Protein AF-A0A926KXG8-F1 (afdb_monomer_lite)

Organism: NCBI:txid2770274

Radius of gyration: 15.72 Å; chains: 1; bounding box: 42×31×46 Å

Secondary structur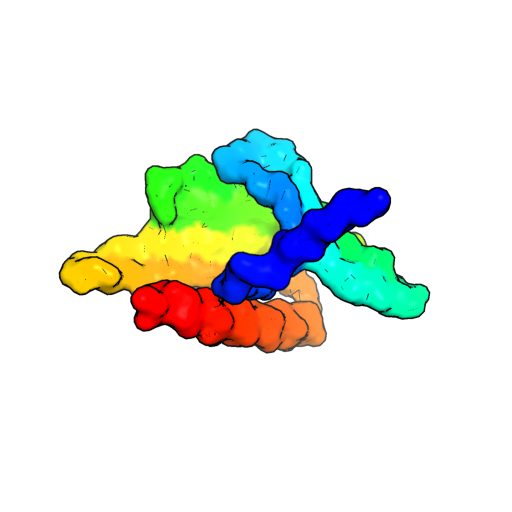e (DSSP, 8-state):
------------PPEE---SSTT-EEEEE---BTTB-SEEEEEEEEEETTTEEEEEEEETTEEEEEEEEEEEEETTEEEEEEEEE---SHHHHHHHHHHHHHHHHHHHHHHT-

Structure (mmCIF, N/CA/C/O backbone):
data_AF-A0A926KXG8-F1
#
_entry.id   AF-A0A926KXG8-F1
#
loop_
_atom_site.group_PDB
_atom_site.id
_atom_site.type_symbol
_atom_site.label_atom_id
_atom_site.label_alt_id
_atom_site.label_comp_id
_atom_site.label_asym_id
_atom_site.label_entity_id
_atom_site.label_seq_id
_atom_site.pdbx_PDB_ins_code
_atom_site.Cartn_x
_atom_site.Cartn_y
_atom_site.Cartn_z
_atom_site.occupancy
_atom_site.B_iso_or_equiv
_atom_site.auth_seq_id
_atom_site.auth_comp_id
_atom_site.auth_asym_id
_atom_site.auth_atom_id
_atom_site.pdbx_PDB_model_num
ATOM 1 N N . MET A 1 1 ? -23.821 20.369 -21.576 1.00 39.91 1 MET A N 1
ATOM 2 C CA . MET A 1 1 ? -22.572 19.665 -21.218 1.00 39.91 1 MET A CA 1
ATOM 3 C C . MET A 1 1 ? -22.443 19.794 -19.711 1.00 39.91 1 MET A C 1
ATOM 5 O O . MET A 1 1 ? -22.436 20.919 -19.232 1.00 39.91 1 MET A O 1
ATOM 9 N N . GLN A 1 2 ? -22.585 18.688 -18.976 1.00 31.53 2 GLN A N 1
ATOM 10 C CA . GLN A 1 2 ? -22.738 18.705 -17.518 1.00 31.53 2 GLN A CA 1
ATOM 11 C C . GLN A 1 2 ? -21.485 19.272 -16.844 1.00 31.53 2 GLN A C 1
ATOM 13 O O . GLN A 1 2 ? -20.360 18.945 -17.214 1.00 31.53 2 GLN A O 1
ATOM 18 N N . THR A 1 3 ? -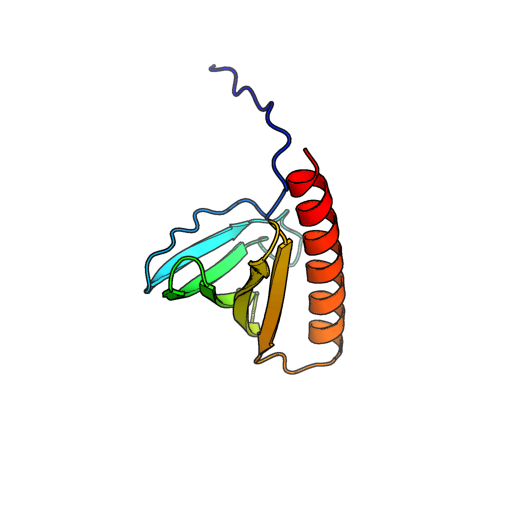21.716 20.145 -15.872 1.00 38.97 3 THR A N 1
ATOM 19 C CA . THR A 1 3 ? -20.729 20.701 -14.952 1.00 38.97 3 THR A CA 1
ATOM 20 C C . THR A 1 3 ? -20.247 19.597 -14.017 1.00 38.97 3 THR A C 1
ATOM 22 O O . THR A 1 3 ? -21.027 19.132 -13.187 1.00 38.97 3 THR A O 1
ATOM 25 N N . SER A 1 4 ? -18.986 19.176 -14.125 1.00 41.00 4 SER A N 1
ATOM 26 C CA . SER A 1 4 ? -18.387 18.334 -13.087 1.00 41.00 4 SER A CA 1
ATOM 27 C C . SER A 1 4 ? -17.848 19.252 -11.996 1.00 41.00 4 SER A C 1
ATOM 29 O O . SER A 1 4 ? -16.821 19.908 -12.165 1.00 41.00 4 SER A O 1
ATOM 31 N N . GLY A 1 5 ? -18.617 19.380 -10.916 1.00 37.81 5 GLY A N 1
ATOM 32 C CA . GLY A 1 5 ? -18.180 20.049 -9.702 1.00 37.81 5 GLY A CA 1
ATOM 33 C C . GLY A 1 5 ? -17.111 19.204 -9.025 1.00 37.81 5 GLY A C 1
ATOM 34 O O . GLY A 1 5 ? -17.373 18.065 -8.656 1.00 37.81 5 GLY A O 1
ATOM 35 N N . SER A 1 6 ? -15.919 19.763 -8.855 1.00 40.22 6 SER A N 1
ATOM 36 C CA . SER A 1 6 ? -14.888 19.174 -8.008 1.00 40.22 6 SER A CA 1
ATOM 37 C C . SER A 1 6 ? -14.651 20.132 -6.854 1.00 40.22 6 SER A C 1
ATOM 39 O O . SER A 1 6 ? -13.964 21.137 -7.002 1.00 40.22 6 SER A O 1
ATOM 41 N N . ASN A 1 7 ? -15.304 19.860 -5.729 1.00 38.59 7 ASN A N 1
ATOM 42 C CA . ASN A 1 7 ? -15.025 20.533 -4.468 1.00 38.59 7 ASN A CA 1
ATOM 43 C C . ASN A 1 7 ? -15.210 19.533 -3.329 1.00 38.59 7 ASN A C 1
ATOM 45 O O . ASN A 1 7 ? -16.261 19.484 -2.699 1.00 38.59 7 ASN A O 1
ATOM 49 N N . ILE A 1 8 ? -14.180 18.718 -3.105 1.00 38.50 8 ILE A N 1
ATOM 50 C CA . ILE A 1 8 ? -13.874 18.097 -1.815 1.00 38.50 8 ILE A CA 1
ATOM 51 C C . ILE A 1 8 ? -12.342 18.049 -1.752 1.00 38.50 8 ILE A C 1
ATOM 53 O O . ILE A 1 8 ? -11.710 17.485 -2.644 1.00 38.50 8 ILE A O 1
ATOM 57 N N . HIS A 1 9 ? -11.736 18.683 -0.749 1.00 41.41 9 HIS A N 1
ATOM 58 C CA . HIS A 1 9 ? -10.308 18.551 -0.455 1.00 41.41 9 HIS A CA 1
ATOM 59 C C . HIS A 1 9 ? -10.037 17.127 0.055 1.00 41.41 9 HIS A C 1
ATOM 61 O O . HIS A 1 9 ? -9.960 16.887 1.254 1.00 41.41 9 HIS A O 1
ATOM 67 N N . THR A 1 10 ? -9.969 16.150 -0.845 1.00 38.84 10 THR A N 1
ATOM 68 C CA . THR A 1 10 ? -9.550 14.785 -0.520 1.00 38.84 10 THR A CA 1
ATOM 69 C C . THR A 1 10 ? -8.031 14.736 -0.454 1.00 38.84 10 THR A C 1
ATOM 71 O O . THR A 1 10 ? -7.373 15.238 -1.367 1.00 38.84 10 THR A O 1
ATOM 74 N N . VAL A 1 11 ? -7.478 14.105 0.590 1.00 41.75 11 VAL A N 1
ATOM 75 C CA . VAL A 1 11 ? -6.084 13.619 0.628 1.00 41.75 11 VAL A CA 1
ATOM 76 C C . VAL A 1 11 ? -5.826 13.001 -0.731 1.00 41.75 11 VAL A C 1
ATOM 78 O O . VAL A 1 11 ? -6.482 12.013 -1.064 1.00 41.75 11 VAL A O 1
ATOM 81 N N . GLN A 1 12 ? -4.976 13.581 -1.573 1.00 52.22 12 GLN A N 1
ATOM 82 C CA . GLN A 1 12 ? -4.749 12.956 -2.871 1.00 52.22 12 GLN A CA 1
ATOM 83 C C . GLN A 1 12 ? -3.777 11.792 -2.684 1.00 52.22 12 GLN A C 1
ATOM 85 O O . GLN A 1 12 ? -2.590 11.870 -2.993 1.00 52.22 12 GLN A O 1
ATOM 90 N N . ALA A 1 13 ? -4.323 10.670 -2.207 1.00 62.53 13 ALA A N 1
ATOM 91 C CA . ALA A 1 13 ? -3.989 9.406 -2.832 1.00 62.53 13 ALA A CA 1
ATOM 92 C C . ALA A 1 13 ? -4.202 9.577 -4.346 1.00 62.53 13 ALA A C 1
ATOM 94 O O . ALA A 1 13 ? -5.129 10.269 -4.775 1.00 62.53 13 ALA A O 1
ATOM 95 N N . MET A 1 14 ? -3.300 9.010 -5.144 1.00 79.56 14 MET A N 1
ATOM 96 C CA . MET A 1 14 ? -3.412 9.001 -6.605 1.00 79.56 14 MET A CA 1
ATOM 97 C C . MET A 1 14 ? -4.820 8.535 -7.009 1.00 79.56 14 MET A C 1
ATOM 99 O O . MET A 1 14 ? -5.394 7.707 -6.297 1.00 79.56 14 MET A O 1
ATOM 103 N N . ASP A 1 15 ? -5.382 9.047 -8.110 1.00 87.06 15 ASP A N 1
ATOM 104 C CA . ASP A 1 15 ? -6.695 8.578 -8.583 1.00 87.06 15 ASP A CA 1
ATOM 105 C C . ASP A 1 15 ? -6.665 7.053 -8.736 1.00 87.06 15 ASP A C 1
ATOM 107 O O . ASP A 1 15 ? -5.697 6.507 -9.264 1.00 87.06 15 ASP A O 1
ATOM 111 N N . ASN A 1 16 ? -7.669 6.362 -8.199 1.00 92.00 16 ASN A N 1
ATOM 112 C CA . ASN A 1 16 ? -7.693 4.905 -8.169 1.00 92.00 16 ASN A CA 1
ATOM 113 C C . ASN A 1 16 ? -9.107 4.351 -7.995 1.00 92.00 16 ASN A C 1
ATOM 115 O O . ASN A 1 16 ? -10.026 5.034 -7.546 1.00 92.00 16 ASN A O 1
ATOM 119 N N . ASP A 1 17 ? -9.261 3.076 -8.333 1.00 93.00 17 ASP A N 1
ATOM 120 C CA . ASP A 1 17 ? -10.482 2.288 -8.169 1.00 93.00 17 ASP A CA 1
ATOM 121 C C . ASP A 1 17 ? -10.282 1.107 -7.205 1.00 93.00 17 ASP A C 1
ATOM 123 O O . ASP A 1 17 ? -10.850 0.020 -7.385 1.00 93.00 17 ASP A O 1
ATOM 127 N N . PHE A 1 18 ? -9.481 1.331 -6.157 1.00 94.50 18 PHE A N 1
ATOM 128 C CA . PHE A 1 18 ? -9.235 0.356 -5.103 1.00 94.50 18 PHE A CA 1
ATOM 129 C C . PHE A 1 18 ? -10.546 -0.135 -4.476 1.00 94.50 18 PHE A C 1
ATOM 131 O O . PHE A 1 18 ? -11.453 0.637 -4.152 1.00 94.50 18 PHE A O 1
ATOM 138 N N . LYS A 1 19 ? -10.623 -1.446 -4.239 1.00 95.44 19 LYS A N 1
ATOM 139 C CA . LYS A 1 19 ? -11.673 -2.081 -3.437 1.00 95.44 19 LYS A CA 1
ATOM 140 C C . LYS A 1 19 ? -11.011 -3.039 -2.456 1.00 95.44 19 LYS A C 1
ATOM 142 O O . LYS A 1 19 ? -10.149 -3.800 -2.890 1.00 95.44 19 LYS A O 1
ATOM 147 N N . PRO A 1 20 ? -11.423 -3.071 -1.176 1.00 95.81 20 PRO A N 1
ATOM 148 C CA . PRO A 1 20 ? -10.852 -3.964 -0.172 1.00 95.81 20 PRO A CA 1
ATOM 149 C C . PRO A 1 20 ? -11.367 -5.401 -0.369 1.00 95.81 20 PRO A C 1
ATOM 151 O O . PRO A 1 20 ? -12.068 -5.955 0.473 1.00 95.81 20 PRO A O 1
ATOM 154 N N . VAL A 1 21 ? -11.032 -6.007 -1.508 1.00 97.94 21 VAL A N 1
ATOM 155 C CA . VAL A 1 21 ? -11.415 -7.363 -1.905 1.00 97.94 21 VAL A CA 1
ATOM 156 C C . VAL A 1 21 ? -10.162 -8.066 -2.408 1.00 97.94 21 VAL A C 1
ATOM 158 O O . VAL A 1 21 ? -9.563 -7.620 -3.379 1.00 97.94 21 VAL A O 1
ATOM 161 N N . VAL A 1 22 ? -9.762 -9.160 -1.760 1.00 98.50 22 VAL A N 1
ATOM 162 C CA . VAL A 1 22 ? -8.590 -9.948 -2.177 1.00 98.50 22 VAL A CA 1
ATOM 163 C C . VAL A 1 22 ? -8.741 -10.402 -3.634 1.00 98.50 22 VAL A C 1
ATOM 165 O O . VAL A 1 22 ? -9.802 -10.876 -4.037 1.00 98.50 22 VAL A O 1
ATOM 168 N N . GLY A 1 23 ? -7.681 -10.234 -4.422 1.00 98.12 23 GLY A N 1
ATOM 169 C CA . GLY A 1 23 ? -7.642 -10.497 -5.859 1.00 98.12 23 GLY A CA 1
ATOM 170 C C . GLY A 1 23 ? -8.239 -9.386 -6.730 1.00 98.12 23 GLY A C 1
ATOM 171 O O . GLY A 1 23 ? -8.174 -9.485 -7.956 1.00 98.12 23 GLY A O 1
ATOM 172 N N . HIS A 1 24 ? -8.815 -8.324 -6.148 1.00 98.31 24 HIS A N 1
ATOM 173 C CA . HIS A 1 24 ? -9.248 -7.161 -6.925 1.00 98.31 24 HIS A CA 1
ATOM 174 C C . HIS A 1 24 ? -8.029 -6.478 -7.533 1.00 98.31 24 HIS A C 1
ATOM 176 O O . HIS A 1 24 ? -7.108 -6.073 -6.819 1.00 98.31 24 HIS A O 1
ATOM 182 N N . ARG A 1 25 ? -8.045 -6.355 -8.859 1.00 97.88 25 ARG A N 1
ATOM 183 C CA . ARG A 1 25 ? -7.057 -5.588 -9.609 1.00 97.88 25 ARG A CA 1
ATOM 184 C C . ARG A 1 25 ? -7.546 -4.164 -9.755 1.00 97.88 25 ARG A C 1
ATOM 186 O O . ARG A 1 25 ? -8.709 -3.940 -10.090 1.00 97.88 25 ARG A O 1
ATOM 193 N N . PHE A 1 26 ? -6.654 -3.232 -9.494 1.00 95.62 26 PHE A N 1
ATOM 194 C CA . PHE A 1 26 ? -6.933 -1.808 -9.532 1.00 95.62 26 PHE A CA 1
ATOM 195 C C . PHE A 1 26 ? -5.710 -1.081 -10.080 1.00 95.62 26 PHE A C 1
ATOM 197 O O . PHE A 1 26 ? -4.664 -1.697 -10.288 1.00 95.62 26 PHE A O 1
ATOM 204 N N . GLN A 1 27 ? -5.858 0.213 -10.339 1.00 93.56 27 GLN A N 1
ATOM 205 C CA . GLN A 1 27 ? -4.735 1.033 -10.778 1.00 93.56 27 GLN A CA 1
ATOM 206 C C . GLN A 1 27 ? -4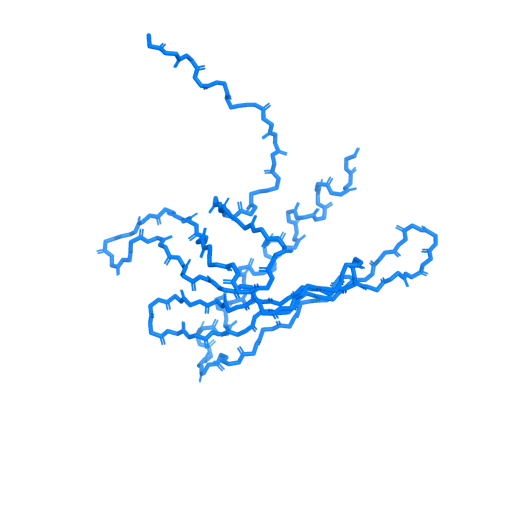.651 2.327 -9.986 1.00 93.56 27 GLN A C 1
ATOM 208 O O . GLN A 1 27 ? -5.642 3.056 -9.903 1.00 93.56 27 GLN A O 1
ATOM 213 N N . PHE A 1 28 ? -3.461 2.663 -9.488 1.00 91.38 28 PHE A N 1
ATOM 214 C CA . PHE A 1 28 ? -3.138 4.061 -9.218 1.00 91.38 28 PHE A CA 1
ATOM 215 C C . PHE A 1 28 ? -2.817 4.786 -10.528 1.00 91.38 28 PHE A C 1
ATOM 217 O O . PHE A 1 28 ? -2.083 4.285 -11.383 1.00 91.38 28 PHE A O 1
ATOM 224 N N . ARG A 1 29 ? -3.362 5.995 -10.673 1.00 89.31 29 ARG A N 1
ATOM 225 C CA . ARG A 1 29 ? -3.217 6.842 -11.857 1.00 89.31 29 ARG A CA 1
ATOM 226 C C . ARG A 1 29 ? -2.549 8.153 -11.483 1.00 89.31 29 ARG A C 1
ATOM 228 O O . ARG A 1 29 ? -2.981 8.874 -10.581 1.00 89.31 29 ARG A O 1
ATOM 235 N N . THR A 1 30 ? -1.488 8.469 -12.207 1.00 85.88 30 THR A N 1
ATOM 236 C CA . THR A 1 30 ? -0.700 9.690 -12.042 1.00 85.88 30 THR A CA 1
ATOM 237 C C . THR A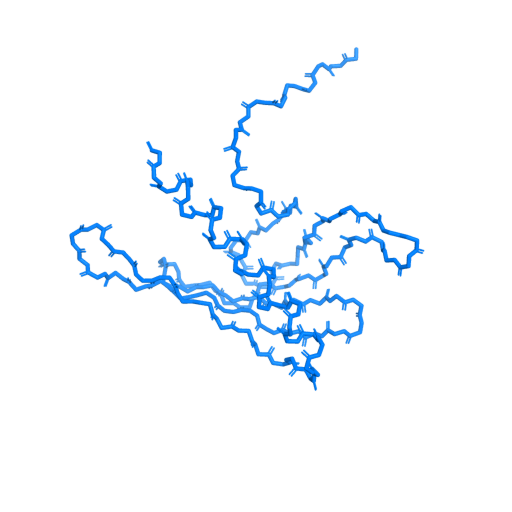 1 30 ? -0.601 10.443 -13.363 1.00 85.88 30 THR A C 1
ATOM 239 O O . THR A 1 30 ? -1.099 9.989 -14.392 1.00 85.88 30 THR A O 1
ATOM 242 N N . GLN A 1 31 ? 0.017 11.624 -13.342 1.00 85.12 31 GLN A N 1
ATOM 243 C CA . GLN A 1 31 ? 0.229 12.381 -14.568 1.00 85.12 31 GLN A CA 1
ATOM 244 C C . GLN A 1 31 ? 1.226 11.622 -15.468 1.00 85.12 31 GLN A C 1
ATOM 246 O O . GLN A 1 31 ? 2.364 11.414 -15.035 1.00 85.12 31 GLN A O 1
ATOM 251 N N . PRO A 1 32 ? 0.849 11.241 -16.703 1.00 86.62 32 PRO A N 1
ATOM 252 C CA . PRO A 1 32 ? 1.768 10.590 -17.630 1.00 86.62 32 PRO A CA 1
ATOM 253 C C . PRO A 1 32 ? 2.966 11.485 -17.956 1.00 86.62 32 PRO A C 1
ATOM 255 O O . PRO A 1 32 ? 2.872 12.716 -17.963 1.00 86.62 32 PRO A O 1
ATOM 258 N N . THR A 1 33 ? 4.086 10.847 -18.280 1.00 85.31 33 THR A N 1
ATOM 259 C CA . THR A 1 33 ? 5.303 11.489 -18.790 1.00 85.31 33 THR A CA 1
ATOM 260 C C . THR A 1 33 ? 5.591 11.001 -20.212 1.00 85.31 33 THR A C 1
ATOM 262 O O . THR A 1 33 ? 4.908 10.118 -20.719 1.00 85.31 33 THR A O 1
ATOM 265 N N . GLU A 1 34 ? 6.623 11.539 -20.864 1.00 89.12 34 GLU A N 1
ATOM 266 C CA . GLU A 1 34 ? 7.073 11.048 -22.180 1.00 89.12 34 GLU A CA 1
ATOM 267 C C . GLU A 1 34 ? 7.475 9.558 -22.161 1.00 89.12 34 GLU A C 1
ATOM 269 O O . GLU A 1 34 ? 7.354 8.874 -23.173 1.00 89.12 34 GLU A O 1
ATOM 274 N N . TRP A 1 35 ? 7.908 9.044 -21.004 1.00 85.31 35 TRP A N 1
ATOM 275 C CA . TRP A 1 35 ? 8.515 7.715 -20.867 1.00 85.31 35 TRP A CA 1
ATOM 276 C C . TRP A 1 35 ? 7.657 6.720 -20.073 1.00 85.31 35 TRP A C 1
ATOM 278 O O . TRP A 1 35 ? 8.045 5.563 -19.928 1.00 85.31 35 TRP A O 1
ATOM 288 N N . TRP A 1 36 ? 6.515 7.157 -19.534 1.00 83.31 36 TRP A N 1
ATOM 289 C CA . TRP A 1 36 ? 5.634 6.338 -18.700 1.00 83.31 36 TRP A CA 1
ATOM 290 C C . TRP A 1 36 ? 4.189 6.829 -18.787 1.00 83.31 36 TRP A C 1
ATOM 292 O O . TRP A 1 36 ? 3.927 8.027 -18.683 1.00 83.31 36 TRP A O 1
ATOM 302 N N . ASP A 1 37 ? 3.260 5.893 -18.943 1.00 86.25 37 ASP A N 1
ATOM 303 C CA . ASP A 1 37 ? 1.826 6.133 -19.135 1.00 86.25 37 ASP A CA 1
ATOM 304 C C . ASP A 1 37 ? 1.088 6.613 -17.874 1.00 86.25 37 ASP A C 1
ATOM 306 O O . ASP A 1 37 ? -0.077 6.998 -17.951 1.00 86.25 37 ASP A O 1
ATOM 310 N N . GLY A 1 38 ? 1.775 6.654 -16.731 1.00 87.38 38 GLY A N 1
ATOM 311 C CA . GLY A 1 38 ? 1.229 7.145 -15.471 1.00 87.38 38 GLY A CA 1
ATOM 312 C C . GLY A 1 38 ? 0.438 6.099 -14.687 1.00 87.38 38 GLY A C 1
ATOM 313 O O . GLY A 1 38 ? -0.101 6.454 -13.634 1.00 87.38 38 GLY A O 1
ATOM 314 N N . PHE A 1 39 ? 0.370 4.850 -15.162 1.00 90.25 39 PHE A N 1
ATOM 315 C CA . PHE A 1 39 ? -0.374 3.768 -14.521 1.00 90.25 39 PHE A CA 1
ATOM 316 C C . PHE A 1 39 ? 0.526 2.855 -13.689 1.00 90.25 39 PHE A C 1
ATOM 318 O O . PHE A 1 39 ? 1.664 2.543 -14.052 1.00 90.25 39 PHE A O 1
ATOM 325 N N . ILE A 1 40 ? -0.013 2.421 -12.554 1.00 91.81 40 ILE A N 1
ATOM 326 C CA . ILE A 1 40 ? 0.574 1.414 -11.673 1.00 91.81 40 ILE A CA 1
ATOM 327 C C . ILE A 1 40 ? -0.452 0.287 -11.589 1.00 91.81 40 ILE A C 1
ATOM 329 O O . ILE A 1 40 ? -1.603 0.543 -11.244 1.00 91.81 40 ILE A O 1
ATOM 333 N N . ASP A 1 41 ? -0.057 -0.927 -11.965 1.00 94.31 41 ASP A N 1
ATOM 334 C CA . ASP A 1 41 ? -0.943 -2.088 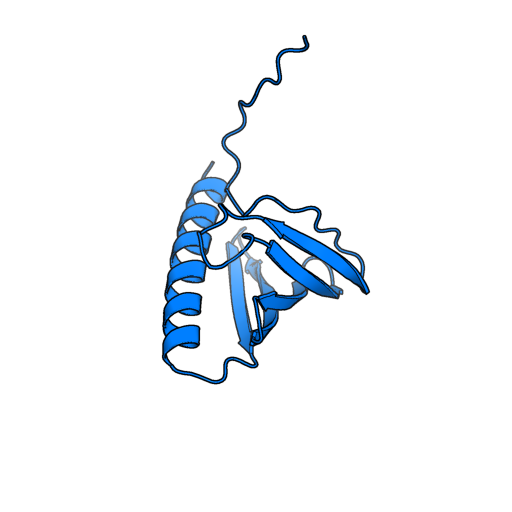-11.974 1.00 94.31 41 ASP A CA 1
ATOM 335 C C . ASP A 1 41 ? -0.861 -2.819 -10.635 1.00 94.31 41 ASP A C 1
ATOM 337 O O . ASP A 1 41 ? 0.160 -3.415 -10.282 1.00 94.31 41 ASP A O 1
ATOM 341 N N . ASP A 1 42 ? -1.964 -2.817 -9.897 1.00 96.50 42 ASP A N 1
ATOM 342 C CA . ASP A 1 42 ? -1.991 -3.299 -8.527 1.00 96.50 42 ASP A CA 1
ATOM 343 C C . ASP A 1 42 ? -2.976 -4.460 -8.352 1.00 96.50 42 ASP A C 1
ATOM 345 O O . ASP A 1 42 ? -3.938 -4.646 -9.104 1.00 96.50 42 ASP A O 1
ATOM 349 N N . GLU A 1 43 ? -2.743 -5.264 -7.317 1.00 98.12 43 GLU A N 1
ATOM 350 C CA . GLU A 1 43 ? -3.624 -6.367 -6.934 1.00 98.12 43 GLU A CA 1
ATOM 351 C C . GLU A 1 43 ? -3.688 -6.474 -5.416 1.00 98.12 43 GLU A C 1
ATOM 353 O O . GLU A 1 43 ? -2.657 -6.526 -4.742 1.00 98.12 43 GLU A O 1
ATOM 358 N N . VAL A 1 44 ? -4.900 -6.522 -4.867 1.00 98.50 44 VAL A N 1
ATOM 359 C CA . VAL A 1 44 ? -5.112 -6.670 -3.425 1.00 98.50 44 VAL A CA 1
ATOM 360 C C . VAL A 1 44 ? -4.757 -8.085 -2.980 1.00 98.50 44 VAL A C 1
ATOM 362 O O . VAL A 1 44 ? -5.343 -9.060 -3.443 1.00 98.50 44 VAL A O 1
ATOM 365 N N . LEU A 1 45 ? -3.835 -8.201 -2.029 1.00 98.56 45 LEU A N 1
ATOM 366 C CA . LEU A 1 45 ? -3.345 -9.476 -1.503 1.00 98.56 45 LEU A CA 1
ATOM 367 C C . LEU A 1 45 ? -3.993 -9.850 -0.170 1.00 98.56 45 LEU A C 1
ATOM 369 O O . LEU A 1 45 ? -4.339 -11.007 0.051 1.00 98.56 45 LEU A O 1
ATOM 373 N N . ILE A 1 46 ? -4.128 -8.880 0.738 1.00 98.44 46 ILE A N 1
ATOM 374 C CA . ILE A 1 46 ? -4.633 -9.095 2.099 1.00 98.44 46 ILE A CA 1
ATOM 375 C C . ILE A 1 46 ? -5.613 -7.982 2.440 1.00 98.44 46 ILE A C 1
ATOM 377 O O . ILE A 1 46 ? -5.323 -6.809 2.208 1.00 98.44 46 ILE A O 1
ATOM 381 N N . VAL A 1 47 ? -6.736 -8.360 3.046 1.00 98.31 47 VAL A N 1
ATOM 382 C CA . VAL A 1 47 ? -7.684 -7.454 3.697 1.00 98.31 47 VAL A CA 1
ATOM 383 C C . VAL A 1 47 ? -8.086 -8.089 5.021 1.00 98.31 47 VAL A C 1
ATOM 385 O O . VAL A 1 47 ? -8.775 -9.105 5.038 1.00 98.31 47 VAL A O 1
ATOM 388 N N . ASP A 1 48 ? -7.640 -7.49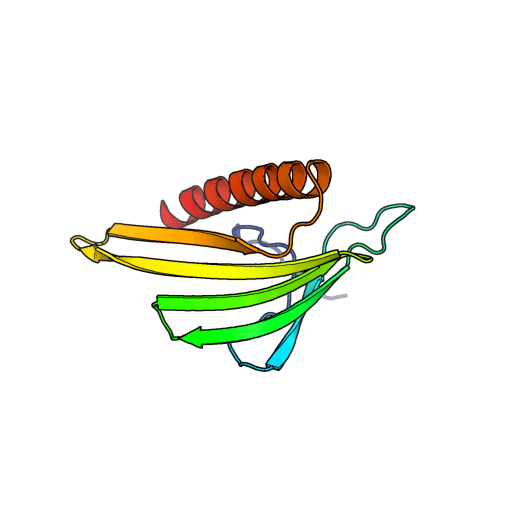4 6.118 1.00 97.88 48 ASP A N 1
ATOM 389 C CA . ASP A 1 48 ? -7.996 -7.866 7.485 1.00 97.88 48 ASP A CA 1
ATOM 390 C C . ASP A 1 48 ? -8.434 -6.592 8.209 1.00 97.88 48 ASP A C 1
ATOM 392 O O . ASP A 1 48 ? -7.624 -5.861 8.776 1.00 97.88 48 ASP A O 1
ATOM 396 N N . ALA A 1 49 ? -9.711 -6.242 8.070 1.00 95.25 49 ALA A N 1
ATOM 397 C CA . ALA A 1 49 ? -10.220 -4.963 8.546 1.00 95.25 49 ALA A CA 1
ATOM 398 C C . ALA A 1 49 ? -10.408 -4.954 10.079 1.00 95.25 49 ALA A C 1
ATOM 400 O O . ALA A 1 49 ? -10.971 -5.907 10.619 1.00 95.25 49 ALA A O 1
ATOM 401 N N . PRO A 1 50 ? -10.026 -3.867 10.781 1.00 94.38 50 PRO A N 1
ATOM 402 C CA . PRO A 1 50 ? -9.395 -2.636 10.276 1.00 94.38 50 PRO A CA 1
ATOM 403 C C . PRO A 1 50 ? -7.851 -2.669 10.296 1.00 94.38 50 PRO A C 1
ATOM 405 O O . PRO A 1 50 ? -7.213 -1.655 10.034 1.00 94.38 50 PRO A O 1
ATOM 408 N N . ASN A 1 51 ? -7.248 -3.805 10.644 1.00 96.38 51 ASN A N 1
ATOM 409 C CA . ASN A 1 51 ? -5.865 -3.894 11.109 1.00 96.38 51 ASN A CA 1
ATOM 410 C C . ASN A 1 51 ? -4.823 -3.943 9.991 1.00 96.38 51 ASN A C 1
ATOM 412 O O . ASN A 1 51 ? -3.678 -3.557 10.214 1.00 96.38 51 ASN A O 1
ATOM 416 N N . ARG A 1 52 ? -5.155 -4.472 8.809 1.00 97.94 52 ARG A N 1
ATOM 417 C CA . ARG A 1 52 ? -4.153 -4.714 7.769 1.00 97.94 52 ARG A CA 1
ATOM 418 C C . ARG A 1 52 ? -4.732 -4.718 6.363 1.00 97.94 52 ARG A C 1
ATOM 420 O O . ARG A 1 52 ? -5.758 -5.335 6.083 1.00 97.94 52 ARG A O 1
ATOM 427 N N . VAL A 1 53 ? -3.986 -4.112 5.445 1.00 98.00 53 VAL A N 1
ATOM 428 C CA . VAL A 1 53 ? -4.182 -4.261 4.002 1.00 98.00 53 VAL A CA 1
ATOM 429 C C . VAL A 1 53 ? -2.829 -4.475 3.332 1.00 98.00 53 VAL A C 1
ATOM 431 O O . VAL A 1 53 ? -1.830 -3.880 3.730 1.00 98.00 53 VAL A O 1
ATOM 434 N N . SER A 1 54 ? -2.775 -5.342 2.326 1.00 98.38 54 SER A N 1
ATOM 435 C CA . SER A 1 54 ? -1.587 -5.506 1.488 1.00 98.38 54 SER A CA 1
ATOM 436 C C . SER A 1 54 ? -1.972 -5.601 0.025 1.00 98.38 54 SER A C 1
ATOM 438 O O . SER A 1 54 ? -3.017 -6.163 -0.306 1.00 98.38 54 SER A O 1
ATOM 440 N N . PHE A 1 55 ? -1.126 -5.058 -0.841 1.00 97.88 55 PHE A N 1
ATOM 441 C CA . PHE A 1 55 ? -1.302 -5.094 -2.283 1.00 97.88 55 PHE A CA 1
ATOM 442 C C . PHE A 1 55 ? 0.047 -5.114 -3.006 1.00 97.88 55 PHE A C 1
ATOM 444 O O . PHE A 1 55 ? 1.079 -4.694 -2.474 1.00 97.88 55 PHE A O 1
ATOM 451 N N . ILE A 1 56 ? 0.026 -5.634 -4.228 1.00 97.12 56 ILE A N 1
ATOM 452 C CA . ILE A 1 56 ? 1.122 -5.485 -5.182 1.00 97.12 56 ILE A CA 1
ATOM 453 C C . ILE A 1 56 ? 1.198 -4.031 -5.626 1.00 97.12 56 ILE A C 1
ATOM 455 O O . ILE A 1 56 ? 0.159 -3.448 -5.890 1.00 97.12 56 ILE A O 1
ATOM 459 N N . TRP A 1 57 ? 2.421 -3.512 -5.743 1.00 94.00 57 TRP A N 1
ATOM 460 C CA . TRP A 1 57 ? 2.750 -2.263 -6.425 1.00 94.00 57 TRP A CA 1
ATOM 461 C C . TRP A 1 57 ? 3.590 -2.589 -7.658 1.00 94.00 57 TRP A C 1
ATOM 463 O O . TRP A 1 57 ? 4.782 -2.884 -7.501 1.00 94.00 57 TRP A O 1
ATOM 473 N N . ALA A 1 58 ? 3.002 -2.580 -8.859 1.00 92.00 58 ALA A N 1
ATOM 474 C CA . ALA A 1 58 ? 3.739 -2.848 -10.098 1.00 92.00 58 ALA A CA 1
ATOM 475 C C . ALA A 1 58 ? 3.835 -1.598 -10.980 1.00 92.00 58 ALA A C 1
ATOM 477 O O . ALA A 1 58 ? 2.843 -1.111 -11.514 1.00 92.00 58 ALA A O 1
ATOM 478 N N . SER A 1 59 ? 5.051 -1.075 -11.139 1.00 86.06 59 SER A N 1
ATOM 479 C CA . SER A 1 59 ? 5.329 0.112 -11.951 1.00 86.06 59 SER A CA 1
ATOM 480 C C . SER A 1 59 ? 6.496 -0.182 -12.888 1.00 86.06 59 SER A C 1
ATOM 482 O O . SER A 1 59 ? 7.628 -0.389 -12.447 1.00 86.06 59 SER A O 1
ATOM 484 N N . GLY A 1 60 ? 6.211 -0.227 -14.192 1.00 83.62 60 GLY A N 1
ATOM 485 C CA . GLY A 1 60 ? 7.171 -0.698 -15.189 1.00 83.62 60 GLY A CA 1
ATOM 486 C C . GLY A 1 60 ? 7.576 -2.153 -14.930 1.00 83.62 60 GLY A C 1
ATOM 487 O O . GLY A 1 60 ? 6.723 -3.024 -14.788 1.00 83.62 60 GLY A O 1
ATOM 488 N N . GLU A 1 61 ? 8.880 -2.415 -14.861 1.00 82.88 61 GLU A N 1
ATOM 489 C CA . GLU A 1 61 ? 9.426 -3.755 -14.585 1.00 82.88 61 GLU A CA 1
ATOM 490 C C . GLU A 1 61 ? 9.553 -4.064 -13.081 1.00 82.88 61 GLU A C 1
ATOM 492 O O . GLU A 1 61 ? 9.847 -5.197 -12.701 1.00 82.88 61 GLU A O 1
ATOM 497 N N . GLU A 1 62 ? 9.326 -3.075 -12.213 1.00 86.19 62 GLU A N 1
ATOM 498 C CA . GLU A 1 62 ? 9.449 -3.233 -10.765 1.00 86.19 62 GLU A CA 1
ATOM 499 C C . GLU A 1 62 ? 8.128 -3.720 -10.171 1.00 86.19 62 GLU A C 1
ATOM 501 O O . GLU A 1 62 ? 7.062 -3.148 -10.416 1.00 86.19 62 GLU A O 1
ATOM 506 N N . LYS A 1 63 ? 8.207 -4.755 -9.332 1.00 92.31 63 LYS A N 1
ATOM 507 C CA . LYS A 1 63 ? 7.059 -5.321 -8.624 1.00 92.31 63 LYS A CA 1
ATOM 508 C C . LYS A 1 63 ? 7.376 -5.460 -7.144 1.00 92.31 63 LYS A C 1
ATOM 510 O O . LYS A 1 63 ? 8.179 -6.299 -6.742 1.00 92.31 63 LYS A O 1
ATOM 515 N N . HIS A 1 64 ? 6.709 -4.654 -6.331 1.00 94.81 64 HIS A N 1
ATOM 516 C CA . HIS A 1 64 ? 6.869 -4.634 -4.882 1.00 94.81 64 HIS A CA 1
ATOM 517 C C . HIS A 1 64 ? 5.593 -5.116 -4.192 1.00 94.81 64 HIS A C 1
ATOM 519 O O . HIS A 1 64 ? 4.530 -5.209 -4.804 1.00 94.81 64 HIS A O 1
ATOM 525 N N . THR A 1 65 ? 5.691 -5.395 -2.897 1.00 97.31 65 THR A N 1
ATOM 526 C CA . THR A 1 65 ? 4.524 -5.593 -2.032 1.00 97.31 65 THR A CA 1
ATOM 527 C C . THR A 1 65 ? 4.474 -4.472 -1.014 1.00 97.31 65 THR A C 1
ATOM 529 O O . THR A 1 65 ? 5.454 -4.241 -0.312 1.00 97.31 65 THR A O 1
ATOM 532 N N . VAL A 1 66 ? 3.338 -3.788 -0.927 1.00 96.69 66 VAL A N 1
ATOM 533 C CA . VAL A 1 66 ? 3.063 -2.773 0.091 1.00 96.69 66 VAL A CA 1
ATOM 534 C C . VAL A 1 66 ? 2.135 -3.388 1.128 1.00 96.69 66 VAL A C 1
ATOM 536 O O . VAL A 1 66 ? 1.156 -4.052 0.785 1.00 96.69 66 VAL A O 1
ATOM 539 N N . THR A 1 67 ? 2.445 -3.198 2.405 1.00 97.69 67 THR A N 1
ATOM 540 C CA . THR A 1 67 ? 1.604 -3.614 3.527 1.00 97.69 67 THR A CA 1
ATOM 541 C C . THR A 1 67 ? 1.416 -2.442 4.471 1.00 97.69 67 THR A C 1
ATOM 543 O O . THR A 1 67 ? 2.387 -1.895 4.986 1.00 97.69 67 THR A O 1
ATOM 546 N N . TRP A 1 68 ? 0.160 -2.104 4.729 1.00 96.75 68 TRP A N 1
ATOM 547 C CA . TRP A 1 68 ? -0.232 -1.205 5.801 1.00 96.75 68 TRP A CA 1
ATOM 548 C C . TRP A 1 68 ? -0.735 -2.015 6.985 1.00 96.75 68 TRP A C 1
ATOM 550 O O . TRP A 1 68 ? -1.521 -2.951 6.817 1.00 96.75 68 TRP A O 1
ATOM 560 N N . MET A 1 69 ? -0.295 -1.634 8.176 1.00 97.56 69 MET A N 1
ATOM 561 C CA . MET A 1 69 ? -0.737 -2.184 9.450 1.00 97.56 69 MET A CA 1
ATOM 562 C C . MET A 1 69 ? -1.198 -1.042 10.347 1.00 97.56 69 MET A C 1
ATOM 564 O O . MET A 1 69 ? -0.475 -0.067 10.537 1.00 97.56 69 MET A O 1
ATOM 568 N N . LEU A 1 70 ? -2.398 -1.174 10.893 1.00 97.00 70 LEU A N 1
ATOM 569 C CA . LEU A 1 70 ? -2.976 -0.268 11.867 1.00 97.00 70 LEU A CA 1
ATOM 570 C C . LEU A 1 70 ? -2.981 -0.965 13.223 1.00 97.00 70 LEU A C 1
ATOM 572 O O . LEU A 1 70 ? -3.515 -2.063 13.373 1.00 97.00 70 LEU A O 1
ATOM 576 N N . GLN A 1 71 ? -2.392 -0.308 14.212 1.00 97.00 71 GLN A N 1
ATOM 577 C CA . GLN A 1 71 ? -2.406 -0.738 15.600 1.00 97.00 71 GLN A CA 1
ATOM 578 C C . GLN A 1 71 ? -3.111 0.326 16.439 1.00 97.00 71 GLN A C 1
ATOM 580 O O . GLN A 1 71 ? -2.658 1.468 16.501 1.00 97.00 71 GLN A O 1
ATOM 585 N N . ASP A 1 72 ? -4.201 -0.055 17.101 1.00 95.81 72 ASP A N 1
ATOM 586 C CA . ASP A 1 72 ? -4.847 0.788 18.106 1.00 95.81 72 ASP A CA 1
ATOM 587 C C . ASP A 1 72 ? -3.931 0.923 19.334 1.00 95.81 72 ASP A C 1
ATOM 589 O O . ASP A 1 72 ? -3.429 -0.072 19.866 1.00 95.81 72 ASP A O 1
ATOM 593 N N . LEU A 1 73 ? -3.680 2.163 19.752 1.00 96.31 73 LEU A N 1
ATOM 594 C CA . LEU A 1 73 ? -2.870 2.501 20.921 1.00 96.31 73 LEU A CA 1
ATOM 595 C C . LEU A 1 73 ? -3.724 2.951 22.118 1.00 96.31 73 LEU A C 1
ATOM 597 O O . LEU A 1 73 ? -3.168 3.225 23.182 1.00 96.31 73 LEU A O 1
ATOM 601 N N . GLY A 1 74 ? -5.048 3.022 21.964 1.00 94.75 74 GLY A N 1
ATOM 602 C CA . GLY A 1 74 ? -5.967 3.579 22.950 1.00 94.75 74 GLY A CA 1
ATOM 603 C C . GLY A 1 74 ? -6.078 5.103 22.872 1.00 94.75 74 GLY A C 1
ATOM 604 O O . GLY A 1 74 ? -5.323 5.779 22.174 1.00 94.75 74 GLY A O 1
ATOM 605 N N . ASP A 1 75 ? -7.059 5.662 23.585 1.00 93.75 75 ASP A N 1
ATOM 606 C CA . ASP A 1 75 ? -7.325 7.110 23.655 1.00 93.75 75 ASP A CA 1
ATOM 607 C C . ASP A 1 75 ? -7.489 7.791 22.282 1.00 93.75 75 ASP A C 1
ATOM 609 O O . ASP A 1 75 ? -7.102 8.945 22.089 1.00 93.75 75 ASP A O 1
ATOM 613 N N . GLY A 1 76 ? -8.037 7.059 21.306 1.00 88.81 76 GLY A N 1
ATOM 614 C CA . GLY A 1 76 ? -8.213 7.539 19.933 1.00 88.81 76 GLY A CA 1
ATOM 615 C C . GLY A 1 76 ? -6.911 7.660 19.134 1.00 88.81 76 GLY A C 1
ATOM 616 O O . GLY A 1 76 ? -6.920 8.250 18.057 1.00 88.81 76 GLY A O 1
ATOM 617 N N . LYS A 1 77 ? -5.793 7.122 19.635 1.00 92.50 77 LYS A N 1
ATOM 618 C CA . LYS A 1 77 ? -4.498 7.115 18.947 1.00 92.50 77 LYS A CA 1
ATOM 619 C C . LYS A 1 77 ? -4.296 5.801 18.210 1.00 92.50 77 LYS A C 1
ATOM 621 O O . LYS A 1 77 ? -4.554 4.728 18.745 1.00 92.50 77 LYS A O 1
ATOM 626 N N . VAL A 1 78 ? -3.740 5.889 17.008 1.00 93.44 78 VAL A N 1
ATOM 627 C CA . VAL A 1 78 ? -3.349 4.726 16.208 1.00 93.44 78 VAL A CA 1
ATOM 628 C C . VAL A 1 78 ? -1.895 4.858 15.773 1.00 93.44 78 VAL A C 1
ATOM 630 O O . VAL A 1 78 ? -1.408 5.959 15.525 1.00 93.44 78 VAL A O 1
ATOM 633 N N . ASN A 1 79 ? -1.201 3.731 15.669 1.00 93.88 79 ASN A N 1
ATOM 634 C CA . ASN A 1 79 ? 0.055 3.627 14.942 1.00 93.88 79 ASN A CA 1
ATOM 635 C C . ASN A 1 79 ? -0.241 3.041 13.562 1.00 93.88 79 ASN A C 1
ATOM 637 O O . ASN A 1 79 ? -0.755 1.926 13.460 1.00 93.88 79 ASN A O 1
ATOM 641 N N . LEU A 1 80 ? 0.081 3.796 12.516 1.00 94.38 80 LEU A N 1
ATOM 642 C CA . LEU A 1 80 ? -0.020 3.348 11.137 1.00 94.38 80 LEU A CA 1
ATOM 643 C C . LEU A 1 80 ? 1.387 3.047 10.610 1.00 94.38 80 LEU A C 1
ATOM 645 O O . LEU A 1 80 ? 2.210 3.946 10.445 1.00 94.38 80 LEU A O 1
ATOM 649 N N . HIS A 1 81 ? 1.658 1.775 10.338 1.00 94.94 81 HIS A N 1
ATOM 650 C CA . HIS A 1 81 ? 2.948 1.301 9.854 1.00 94.94 81 HIS A CA 1
ATOM 651 C C . HIS A 1 81 ? 2.851 0.865 8.390 1.00 94.94 81 HIS A C 1
ATOM 653 O O . HIS A 1 81 ? 2.000 0.045 8.042 1.00 94.94 81 HIS A O 1
ATOM 659 N N . LEU A 1 82 ? 3.743 1.393 7.546 1.00 94.88 82 LEU A N 1
ATOM 660 C CA . LEU A 1 82 ? 3.931 0.952 6.165 1.00 94.88 82 LEU A CA 1
ATOM 661 C C . LEU A 1 82 ? 5.219 0.149 6.036 1.00 94.88 82 LEU A C 1
ATOM 663 O O . LEU A 1 82 ? 6.299 0.616 6.399 1.00 94.88 82 LEU A O 1
ATOM 667 N N . GLU A 1 83 ? 5.097 -1.015 5.413 1.00 95.56 83 GLU A N 1
ATOM 668 C CA . GLU A 1 83 ? 6.209 -1.829 4.949 1.00 95.56 83 GLU A CA 1
ATOM 669 C C . GLU A 1 83 ? 6.117 -1.989 3.428 1.00 95.56 83 GLU A C 1
ATOM 671 O O . GLU A 1 83 ? 5.056 -2.316 2.893 1.00 95.56 83 GLU A O 1
ATOM 676 N N . GLN A 1 84 ? 7.231 -1.780 2.721 1.00 95.06 84 GLN A N 1
ATOM 677 C CA . GLN A 1 84 ? 7.336 -2.079 1.294 1.00 95.06 84 GLN A CA 1
ATOM 678 C C . GLN A 1 84 ? 8.513 -3.019 1.039 1.00 95.06 84 GLN A C 1
ATOM 680 O O . GLN A 1 84 ? 9.664 -2.675 1.310 1.00 95.06 84 GLN A O 1
ATOM 685 N N . THR A 1 85 ? 8.224 -4.200 0.498 1.00 95.19 85 THR A N 1
ATOM 686 C CA . THR A 1 85 ? 9.205 -5.260 0.234 1.00 95.19 85 THR A CA 1
ATOM 687 C C . THR A 1 85 ? 9.348 -5.532 -1.261 1.00 95.19 85 THR A C 1
ATOM 689 O O . THR A 1 85 ? 8.486 -5.172 -2.064 1.00 95.19 85 THR A O 1
ATOM 692 N N . GLY A 1 86 ? 10.461 -6.160 -1.648 1.00 92.06 86 GLY A N 1
ATOM 693 C CA . GLY A 1 86 ? 10.771 -6.473 -3.048 1.00 92.06 86 GLY A CA 1
ATOM 694 C C . GLY A 1 86 ? 11.506 -5.364 -3.805 1.00 92.06 86 GLY A C 1
ATOM 695 O O . GLY A 1 86 ? 11.809 -5.547 -4.977 1.00 92.06 86 GLY A O 1
ATOM 696 N N . ILE A 1 87 ? 11.833 -4.245 -3.147 1.00 90.38 87 ILE A N 1
ATOM 697 C CA . ILE A 1 87 ? 12.638 -3.174 -3.745 1.00 90.38 87 ILE A CA 1
ATOM 698 C C . ILE A 1 87 ? 14.067 -3.678 -3.966 1.00 90.38 87 ILE A C 1
ATOM 700 O O . ILE A 1 87 ? 14.754 -4.050 -3.015 1.00 90.38 87 ILE A O 1
ATOM 704 N N . SER A 1 88 ? 14.504 -3.675 -5.223 1.00 86.00 88 SER A N 1
ATOM 705 C CA . SER A 1 88 ? 15.747 -4.320 -5.660 1.00 86.00 88 SER A CA 1
ATOM 706 C C . SER A 1 88 ? 16.961 -3.382 -5.735 1.00 86.00 88 SER A C 1
ATOM 708 O O . SER A 1 88 ? 18.096 -3.856 -5.753 1.00 86.00 88 SER A O 1
ATOM 710 N N . ASN A 1 89 ? 16.748 -2.061 -5.775 1.00 88.56 89 ASN A N 1
ATOM 711 C CA . ASN A 1 89 ? 17.816 -1.073 -5.952 1.00 88.56 89 ASN A CA 1
ATOM 712 C C . ASN A 1 89 ? 17.629 0.202 -5.109 1.00 88.56 89 ASN A C 1
ATOM 714 O O . ASN A 1 89 ? 16.510 0.614 -4.787 1.00 88.56 89 ASN A O 1
ATOM 718 N N . ASP A 1 90 ? 18.749 0.861 -4.794 1.00 89.69 90 ASP A N 1
ATOM 719 C CA . ASP A 1 90 ? 18.799 2.033 -3.907 1.00 89.69 90 ASP A CA 1
ATOM 720 C C . ASP A 1 90 ? 18.022 3.240 -4.448 1.00 89.69 90 ASP A C 1
ATOM 722 O O . ASP A 1 90 ? 17.428 4.000 -3.680 1.00 89.69 90 ASP A O 1
ATOM 726 N N . GLN A 1 91 ? 17.989 3.420 -5.773 1.00 87.62 91 GLN A N 1
ATOM 727 C CA . GLN A 1 91 ? 17.247 4.518 -6.390 1.00 87.62 91 GLN A CA 1
ATOM 728 C C . GLN A 1 91 ? 15.736 4.330 -6.207 1.00 87.62 91 GLN A C 1
ATOM 730 O O . GLN A 1 91 ? 15.039 5.270 -5.816 1.00 87.62 91 GLN A O 1
ATOM 735 N N . ALA A 1 92 ? 15.222 3.123 -6.451 1.00 85.81 92 ALA A N 1
ATOM 736 C CA . ALA A 1 92 ? 13.829 2.773 -6.208 1.00 85.81 92 ALA A CA 1
ATOM 737 C C . ALA A 1 92 ? 13.470 2.917 -4.723 1.00 85.81 92 ALA A C 1
ATOM 739 O O . ALA A 1 92 ? 12.433 3.502 -4.409 1.00 85.81 92 ALA A O 1
ATOM 740 N N . LEU A 1 93 ? 14.360 2.500 -3.816 1.00 89.44 93 LEU A N 1
ATOM 741 C CA . LEU A 1 93 ? 14.174 2.683 -2.375 1.00 89.44 93 LEU A CA 1
ATOM 742 C C . LEU A 1 93 ? 14.091 4.164 -1.987 1.00 89.44 93 LEU A C 1
ATOM 744 O O . LEU A 1 93 ? 13.218 4.555 -1.210 1.00 89.44 93 LEU A O 1
ATOM 748 N N . GLY A 1 94 ? 14.973 5.001 -2.538 1.00 89.94 94 GLY A N 1
ATOM 749 C CA . GLY A 1 94 ? 14.958 6.446 -2.315 1.00 89.94 94 GLY A CA 1
ATOM 750 C C . GLY A 1 94 ? 13.655 7.096 -2.788 1.00 89.94 94 GLY A C 1
ATOM 751 O O . GLY A 1 94 ? 13.048 7.871 -2.046 1.00 89.94 94 GLY A O 1
ATOM 752 N N . ARG A 1 95 ? 13.178 6.730 -3.986 1.00 86.56 95 ARG A N 1
ATOM 753 C CA . ARG A 1 95 ? 11.897 7.213 -4.529 1.00 86.56 95 ARG A CA 1
ATOM 754 C C . ARG A 1 95 ? 10.707 6.775 -3.677 1.00 86.56 95 ARG A C 1
ATOM 756 O O . ARG A 1 95 ? 9.854 7.607 -3.378 1.00 86.56 95 ARG A O 1
ATOM 763 N N . ALA A 1 96 ? 10.678 5.514 -3.244 1.00 88.56 96 ALA A N 1
ATOM 764 C CA . ALA A 1 96 ? 9.632 4.990 -2.370 1.00 88.56 96 ALA A CA 1
ATOM 765 C C . ALA A 1 96 ? 9.576 5.754 -1.039 1.00 88.56 96 ALA A C 1
ATOM 767 O O . ALA A 1 96 ? 8.519 6.245 -0.654 1.00 88.56 96 ALA A O 1
ATOM 768 N N . LYS A 1 97 ? 10.724 5.941 -0.372 1.00 90.12 97 LYS A N 1
ATOM 769 C CA . LYS A 1 97 ? 10.805 6.703 0.886 1.00 90.12 97 LYS A CA 1
ATOM 770 C C . LYS A 1 97 ? 10.299 8.135 0.732 1.00 90.12 97 LYS A C 1
ATOM 772 O O . LYS A 1 97 ? 9.545 8.608 1.576 1.00 90.12 97 LYS A O 1
ATOM 777 N N . TYR A 1 98 ? 10.695 8.814 -0.344 1.00 88.38 98 TYR A N 1
ATOM 778 C CA . TYR A 1 98 ? 10.233 10.171 -0.623 1.00 88.38 98 TYR A CA 1
ATOM 779 C C . TYR A 1 98 ? 8.714 10.225 -0.856 1.00 88.38 98 TYR A C 1
ATOM 781 O O . TYR A 1 98 ? 8.026 11.047 -0.250 1.00 88.38 98 TYR A O 1
ATOM 789 N N . GLY A 1 99 ? 8.188 9.332 -1.701 1.00 87.12 99 GLY A N 1
ATOM 790 C CA . GLY A 1 99 ? 6.764 9.270 -2.031 1.00 87.12 99 GLY A CA 1
ATOM 791 C C . GLY A 1 99 ? 5.888 8.990 -0.810 1.00 87.12 99 GLY A C 1
ATOM 792 O O . GLY A 1 99 ? 4.959 9.751 -0.539 1.00 87.12 99 GLY A O 1
ATOM 793 N N . TRP A 1 100 ? 6.226 7.956 -0.034 1.00 89.31 100 TRP A N 1
ATOM 794 C CA . TRP A 1 100 ? 5.485 7.608 1.179 1.00 89.31 100 TRP A CA 1
ATOM 795 C C . TRP A 1 100 ? 5.594 8.675 2.262 1.00 89.31 100 TRP A C 1
ATOM 797 O O . TRP A 1 100 ? 4.591 8.986 2.893 1.00 89.31 100 TRP A O 1
ATOM 807 N N . GLY A 1 101 ? 6.763 9.303 2.431 1.00 90.00 101 GLY A N 1
ATOM 808 C CA . GLY A 1 101 ? 6.925 10.406 3.380 1.00 90.00 101 GLY A CA 1
ATOM 809 C C . GLY A 1 101 ? 5.993 11.581 3.075 1.00 90.00 101 GLY A C 1
ATOM 810 O O . GLY A 1 101 ? 5.338 12.101 3.976 1.00 90.00 101 GLY A O 1
ATOM 811 N N . LYS A 1 102 ? 5.868 11.962 1.797 1.00 88.06 102 LYS A N 1
ATOM 812 C CA . LYS A 1 102 ? 4.916 12.997 1.373 1.00 88.06 102 LYS A CA 1
ATOM 813 C C . LYS A 1 102 ? 3.468 12.567 1.622 1.00 88.06 102 LYS A C 1
ATOM 815 O O . LYS A 1 102 ? 2.686 13.358 2.135 1.00 88.06 102 LYS A O 1
ATOM 820 N N . TRP A 1 103 ? 3.117 11.334 1.258 1.00 87.12 103 TRP A N 1
ATOM 821 C CA . TRP A 1 103 ? 1.754 10.826 1.414 1.00 87.12 103 TRP A CA 1
ATOM 822 C C . TRP A 1 103 ? 1.323 10.768 2.884 1.00 87.12 103 TRP A C 1
ATOM 824 O O . TRP A 1 103 ? 0.243 11.253 3.207 1.00 87.12 103 TRP A O 1
ATOM 834 N N . CYS A 1 104 ? 2.180 10.266 3.781 1.00 87.56 104 CYS A N 1
ATOM 835 C CA . CYS A 1 104 ? 1.898 10.239 5.218 1.00 87.56 104 CYS A CA 1
ATOM 836 C C . CYS A 1 104 ? 1.671 11.649 5.778 1.00 87.56 104 CYS A C 1
ATOM 838 O O . CYS A 1 104 ? 0.713 11.856 6.515 1.00 87.56 104 CYS A O 1
ATOM 840 N N . GLY A 1 105 ? 2.480 12.632 5.368 1.00 88.06 105 GLY A N 1
ATOM 841 C CA . GLY A 1 105 ? 2.294 14.020 5.798 1.00 88.06 105 GLY A CA 1
ATOM 842 C C . GLY A 1 105 ? 0.986 14.656 5.305 1.00 88.06 105 GLY A C 1
ATOM 843 O O . GLY A 1 105 ? 0.427 15.509 5.985 1.00 88.06 105 GLY A O 1
ATOM 844 N N . GLU A 1 106 ? 0.466 14.262 4.137 1.00 86.56 106 GLU A N 1
ATOM 845 C CA . GLU A 1 106 ? -0.863 14.704 3.684 1.00 86.56 106 GLU A CA 1
ATOM 846 C C . GLU A 1 106 ? -1.997 13.958 4.399 1.00 86.56 106 GLU A C 1
ATOM 848 O O . GLU A 1 106 ? -3.026 14.563 4.702 1.00 86.56 106 GLU A O 1
ATOM 853 N N . LEU A 1 107 ? -1.813 12.667 4.700 1.00 86.69 107 LEU A N 1
ATOM 854 C CA . LEU A 1 107 ? -2.774 11.886 5.478 1.00 86.69 107 LEU A CA 1
ATOM 855 C C . LEU A 1 107 ? -2.975 12.489 6.872 1.00 86.69 107 LEU A C 1
ATOM 857 O O . LEU A 1 107 ? -4.118 12.668 7.286 1.00 86.69 107 LEU A O 1
ATOM 861 N N . GLU A 1 108 ? -1.887 12.838 7.562 1.00 87.06 108 GLU A N 1
ATOM 862 C CA . GLU A 1 108 ? -1.932 13.489 8.878 1.00 87.06 108 GLU A CA 1
ATOM 863 C C . GLU A 1 108 ? -2.816 14.745 8.850 1.00 87.06 108 GLU A C 1
ATOM 865 O O . GLU A 1 108 ? -3.762 14.846 9.626 1.00 87.06 108 GLU A O 1
ATOM 870 N N . LYS A 1 109 ? -2.614 15.638 7.872 1.00 87.62 109 LYS A N 1
ATOM 871 C CA . LYS A 1 109 ? -3.405 16.876 7.728 1.00 87.62 109 LYS A CA 1
ATOM 872 C C . LYS A 1 109 ? -4.901 16.647 7.529 1.00 87.62 109 LYS A C 1
ATOM 874 O O . LYS A 1 109 ? -5.698 17.537 7.813 1.00 87.62 109 LYS A O 1
ATOM 879 N N . VAL A 1 110 ? -5.300 15.514 6.954 1.00 85.81 110 VAL A N 1
ATOM 880 C CA . VAL A 1 110 ? -6.725 15.213 6.749 1.00 85.81 110 VAL A CA 1
ATOM 881 C C . VAL A 1 110 ? -7.349 14.593 7.983 1.00 85.81 110 VAL A C 1
ATOM 883 O O . VAL A 1 110 ? -8.514 14.856 8.256 1.00 85.81 110 VAL A O 1
ATOM 886 N N . LEU A 1 111 ? -6.584 13.816 8.745 1.00 84.94 111 LEU A N 1
ATOM 887 C CA . LEU A 1 111 ? -7.045 13.272 10.020 1.00 84.94 111 LEU A CA 1
ATOM 888 C C . LEU A 1 111 ? -7.165 14.349 11.113 1.00 84.94 111 LEU A C 1
ATOM 890 O O . LEU A 1 111 ? -7.867 14.132 12.094 1.00 84.94 111 LEU A O 1
ATOM 894 N N . GLU A 1 112 ? -6.500 15.495 10.946 1.00 82.25 112 GLU A N 1
ATOM 895 C CA . GLU A 1 112 ? -6.581 16.657 11.844 1.00 82.25 112 GLU A CA 1
ATOM 896 C C . GLU A 1 112 ? -7.827 17.550 11.642 1.00 82.25 112 GLU A C 1
ATOM 898 O O . GLU A 1 112 ? -7.988 18.526 12.378 1.00 82.25 112 GLU A O 1
ATOM 903 N N . GLN A 1 113 ? -8.692 17.256 10.661 1.00 64.31 113 GLN A N 1
ATOM 904 C CA . GLN A 1 113 ? -9.928 18.016 10.387 1.00 64.31 113 GLN A CA 1
ATOM 905 C C . GLN A 1 113 ? -11.094 17.583 11.280 1.00 64.31 113 GLN A C 1
ATOM 907 O O . GLN A 1 113 ? -11.865 18.484 11.686 1.00 64.31 113 GLN A O 1
#

pLDDT: mean 85.84, std 16.91, range [31.53, 98.56]

Foldseek 3Di:
DDDDDDDDPDLDPADKDDDLDAQDWMWRADDADPVAPRIWIKGWHDHDPPAKTKMWTHGPPAIKIKMWGWDDPDPPDIDIDIDIDRDDDPVSVVVVVVVVVVSVVSVVVVVVD

InterPro domains:
  IPR013538 Activator of Hsp90 ATPase homologue 1/2-like, C-terminal [PF08327] (10-112)
  IPR023393 START-like domain superfamily [G3DSA:3.30.530.20] (6-113)

Sequence (113 aa):
MQTSGSNIHTVQAMDNDFKPVVGHRFQFRTQPTEWWDGFIDDEVLIVDAPNRVSFIWASGEEKHTVTWMLQDLGDGKVNLHLEQTGISNDQALGRAKYGWGKWCGELEKVLEQ